Protein AF-V6LV67-F1 (afdb_monomer)

InterPro domains:
  IPR001005 SANT/Myb domain [PS50090] (36-93)
  IPR009057 Homedomain-like superfamily [SSF46689] (38-97)

Organism: NCBI:txid348837

Secondary structure (DSSP, 8-state):
------------------------------------PPPPPPPPPHHHHHHHHHHHHH-TT--HHHHHHHHHHHH-SPPPPHHHHHHHIIIIIS---

Radius of gyration: 26.62 Å; Cα contacts (8 Å, |Δi|>4): 38; chains: 1; bounding box: 54×53×48 Å

pLDDT: mean 75.23, std 18.58, range [38.94, 94.38]

Foldseek 3Di:
DDDDDDDDDDDDDDDDDDDDDDDDPPPPPPPPPPPPPPPDDDDDDPVLLVLLVVVCVVDVPDQLQVSQVSSCVVPVDPGDDSVVSVVCCVPPPPDDD

Nearest PDB structures (foldseek):
  8v84-assembly1_v  TM=3.883E-01  e=6.447E-01  Saccharomyces cerevisiae BY4741
  8v87-assembly1_v  TM=4.433E-01  e=5.926E+00  Saccharomyces cerevisiae BY4741
  6xiq-assembly1_i  TM=2.953E-01  e=2.951E+00  Saccharomyces cerevisiae
  6cb1-assembly1_7  TM=3.721E-01  e=8.668E+00  Saccharomyces cerevisiae BY4741

Mean predicted aligned error: 16.34 Å

Solvent-accessible surface area (backbone atoms only — not comparable to full-atom values): 6788 Å² total; per-residue (Å²): 142,76,94,79,92,86,87,80,80,89,78,88,82,90,80,80,90,79,90,77,93,75,93,71,87,75,78,76,74,79,75,81,72,74,80,72,77,77,76,81,77,86,77,87,49,70,67,56,51,53,50,48,52,53,52,46,74,74,44,78,85,61,52,50,56,59,52,25,54,53,46,22,70,74,66,74,47,84,70,56,53,33,65,59,51,56,50,45,37,68,77,73,64,58,75,95,123

Structure (mmCIF, N/CA/C/O backbone):
data_AF-V6LV67-F1
#
_entry.id   AF-V6LV67-F1
#
loop_
_atom_site.group_PDB
_atom_site.id
_atom_site.type_symbol
_atom_site.label_atom_id
_atom_site.label_alt_id
_atom_site.label_comp_id
_atom_site.label_asym_id
_atom_site.label_entity_id
_atom_site.label_seq_id
_atom_site.pdbx_PDB_ins_code
_atom_site.Cartn_x
_atom_site.Cartn_y
_atom_site.Cartn_z
_atom_site.occupancy
_atom_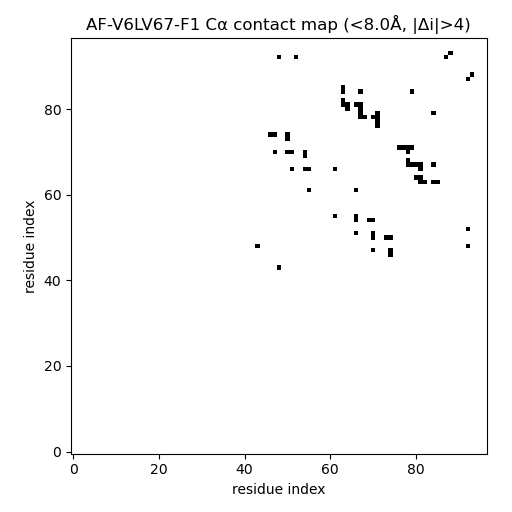site.B_iso_or_equiv
_atom_site.auth_seq_id
_atom_site.auth_comp_id
_atom_site.auth_asym_id
_atom_site.auth_atom_id
_atom_site.pdbx_PDB_model_num
ATOM 1 N N . MET A 1 1 ? -31.875 32.390 6.892 1.00 38.94 1 MET A N 1
ATOM 2 C CA . MET A 1 1 ? -32.683 32.483 5.673 1.00 38.94 1 MET A CA 1
ATOM 3 C C . MET A 1 1 ? -32.262 33.760 4.960 1.00 38.94 1 MET A C 1
ATOM 5 O O . MET A 1 1 ? -32.605 34.821 5.452 1.00 38.94 1 MET A O 1
ATOM 9 N N . ASP A 1 2 ? -31.434 33.833 3.931 1.00 43.59 2 ASP A N 1
ATOM 10 C CA . ASP A 1 2 ? -30.609 32.895 3.180 1.00 43.59 2 ASP A CA 1
ATOM 11 C C . ASP A 1 2 ? -29.572 33.775 2.468 1.00 43.59 2 ASP A C 1
ATOM 13 O O . ASP A 1 2 ? -29.907 34.841 1.953 1.00 43.59 2 ASP A O 1
ATOM 17 N N . TYR A 1 3 ? -28.306 33.365 2.476 1.00 43.59 3 TYR A N 1
ATOM 18 C CA . TYR A 1 3 ? -27.292 33.934 1.594 1.00 43.59 3 TYR A CA 1
ATOM 19 C C . TYR A 1 3 ? -27.417 33.243 0.245 1.00 43.59 3 TYR A C 1
ATOM 21 O O . TYR A 1 3 ? -27.058 32.074 0.191 1.00 43.59 3 TYR A O 1
ATOM 29 N N . LEU A 1 4 ? -27.819 33.930 -0.828 1.00 54.03 4 LEU A N 1
ATOM 30 C CA . LEU A 1 4 ? -27.428 33.541 -2.187 1.00 54.03 4 LEU A CA 1
ATOM 31 C C . LEU A 1 4 ? -27.350 34.758 -3.120 1.00 54.03 4 LEU A C 1
ATOM 33 O O . LEU A 1 4 ? -28.340 35.391 -3.474 1.00 54.03 4 LEU A O 1
ATOM 37 N N . THR A 1 5 ? -26.114 35.044 -3.515 1.00 56.97 5 THR A N 1
ATOM 38 C CA . THR A 1 5 ? -25.675 35.942 -4.580 1.00 56.97 5 THR A CA 1
ATOM 39 C C . THR A 1 5 ? -25.959 35.306 -5.939 1.00 56.97 5 THR A C 1
ATOM 41 O O . THR A 1 5 ? -25.370 34.272 -6.240 1.00 56.97 5 THR A O 1
ATOM 4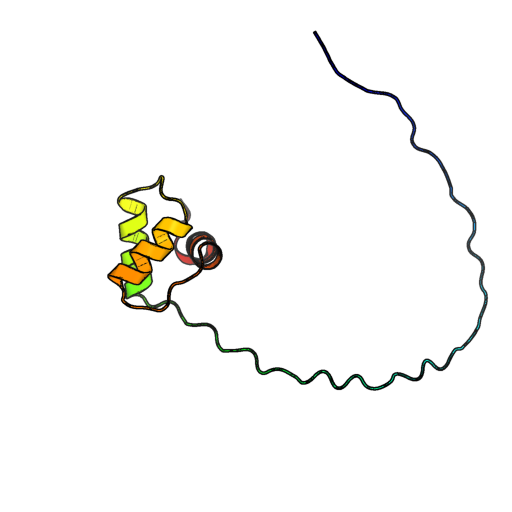4 N N . ILE A 1 6 ? -26.787 35.924 -6.785 1.00 53.91 6 ILE A N 1
ATOM 45 C CA . ILE A 1 6 ? -26.798 35.646 -8.231 1.00 53.91 6 ILE A CA 1
ATOM 46 C C . ILE A 1 6 ? -27.125 36.933 -8.992 1.00 53.91 6 ILE A C 1
ATOM 48 O O . ILE A 1 6 ? -28.292 37.275 -9.115 1.00 53.91 6 ILE A O 1
ATOM 52 N N . ILE A 1 7 ? -26.101 37.608 -9.521 1.00 51.81 7 ILE A N 1
ATOM 53 C CA . ILE A 1 7 ? -26.136 38.586 -10.630 1.00 51.81 7 ILE A CA 1
ATOM 54 C C . ILE A 1 7 ? -24.697 38.593 -11.184 1.00 51.81 7 ILE A C 1
ATOM 56 O O . ILE A 1 7 ? -23.770 38.599 -10.382 1.00 51.81 7 ILE A O 1
ATOM 60 N N . HIS A 1 8 ? -24.356 38.634 -12.470 1.00 44.62 8 HIS A N 1
ATOM 61 C CA . HIS A 1 8 ? -24.999 38.536 -13.786 1.00 44.62 8 HIS A CA 1
ATOM 62 C C . HIS A 1 8 ? -23.830 38.731 -14.791 1.00 44.62 8 HIS A C 1
ATOM 64 O O . HIS A 1 8 ? -22.707 39.028 -14.385 1.00 44.62 8 HIS A O 1
ATOM 70 N N . THR A 1 9 ? -24.128 38.586 -16.081 1.00 50.09 9 THR A N 1
ATOM 71 C CA . THR A 1 9 ? -23.353 39.011 -17.267 1.00 50.09 9 THR A CA 1
ATOM 72 C C . THR A 1 9 ? -22.016 38.343 -17.599 1.00 50.09 9 THR A C 1
ATOM 74 O O . THR A 1 9 ? -20.964 38.636 -17.041 1.00 50.09 9 THR A O 1
ATOM 77 N N . CYS A 1 10 ? -22.087 37.542 -18.663 1.00 53.34 10 CYS A N 1
ATOM 78 C CA . CYS A 1 10 ? -21.121 37.508 -19.756 1.00 53.34 10 CYS A CA 1
ATOM 79 C C . CYS A 1 10 ? -20.766 38.922 -20.256 1.00 53.34 10 CYS A C 1
ATOM 81 O O . CYS A 1 10 ? -21.675 39.723 -20.472 1.00 53.34 10 CYS A O 1
ATOM 83 N N . ASP A 1 11 ? -19.483 39.189 -20.516 1.00 41.22 11 ASP A N 1
ATOM 84 C CA . ASP A 1 11 ? -19.075 40.351 -21.308 1.00 41.22 11 ASP A CA 1
ATOM 85 C C . ASP A 1 11 ? -17.998 39.997 -22.347 1.00 41.22 11 ASP A C 1
ATOM 87 O O . ASP A 1 11 ? -17.026 39.285 -22.089 1.00 41.22 11 ASP A O 1
ATOM 91 N N . SER A 1 12 ? -18.307 40.486 -23.538 1.00 51.91 12 SER A N 1
ATOM 92 C CA . SER A 1 12 ? -17.580 40.759 -24.769 1.00 51.91 12 SER A CA 1
ATOM 93 C C . SER A 1 12 ? -16.051 40.830 -24.705 1.00 51.91 12 SER A C 1
ATOM 95 O O . SER A 1 12 ? -15.466 41.485 -23.848 1.00 51.91 12 SER A O 1
ATOM 97 N N . ASN A 1 13 ? -15.395 40.289 -25.737 1.00 52.47 13 ASN A N 1
ATOM 98 C CA . ASN A 1 13 ? -14.797 41.122 -26.791 1.00 52.47 13 ASN A CA 1
ATOM 99 C C . ASN A 1 13 ? -14.140 40.244 -27.865 1.00 52.47 13 ASN A C 1
ATOM 101 O O . ASN A 1 13 ? -13.077 39.660 -27.666 1.00 52.47 13 ASN A O 1
ATOM 105 N N . ALA A 1 14 ? -14.787 40.189 -29.027 1.00 51.91 14 ALA A N 1
ATOM 106 C CA . ALA A 1 14 ? -14.132 39.901 -30.290 1.00 51.91 14 ALA A CA 1
ATOM 107 C C . ALA A 1 14 ? -13.511 41.210 -30.793 1.00 51.91 14 ALA A C 1
ATOM 109 O O . ALA A 1 14 ? -14.255 42.160 -31.014 1.00 51.91 14 ALA A O 1
ATOM 110 N N . MET A 1 15 ? -12.190 41.260 -30.976 1.00 50.56 15 MET A N 1
ATOM 111 C CA . MET A 1 15 ? -11.542 42.237 -31.855 1.00 50.56 15 MET A CA 1
ATOM 112 C C . MET A 1 15 ? -10.252 41.658 -32.452 1.00 50.56 15 MET A C 1
ATOM 114 O O . MET A 1 15 ? -9.335 41.274 -31.733 1.00 50.56 15 MET A O 1
ATOM 118 N N . ASP A 1 16 ? -10.279 41.618 -33.782 1.00 41.75 16 ASP A N 1
ATOM 119 C CA . ASP A 1 16 ? -9.209 41.741 -34.772 1.00 41.75 16 ASP A CA 1
ATOM 120 C C . ASP A 1 16 ? -7.990 40.803 -34.790 1.00 41.75 16 ASP A C 1
ATOM 122 O O . ASP A 1 16 ? -7.069 40.845 -33.976 1.00 41.75 16 ASP A O 1
ATOM 126 N N . CYS A 1 17 ? -7.939 40.034 -35.880 1.00 57.81 17 CYS A N 1
ATOM 127 C CA . CYS A 1 17 ? -6.708 39.619 -36.534 1.00 57.81 17 CYS A CA 1
ATOM 128 C C . CYS A 1 17 ? -6.010 40.850 -37.126 1.00 57.81 17 CYS A C 1
ATOM 130 O O . CYS A 1 17 ? -6.676 41.603 -37.821 1.00 57.81 17 CYS A O 1
ATOM 132 N N . LEU A 1 18 ? -4.687 40.987 -36.989 1.00 47.25 18 LEU A N 1
ATOM 133 C CA . LEU A 1 18 ? -3.844 41.503 -38.073 1.00 47.25 18 LEU A CA 1
ATOM 134 C C . LEU A 1 18 ? -2.361 41.156 -37.861 1.00 47.25 18 LEU A C 1
ATOM 136 O O . LEU A 1 18 ? -1.801 41.230 -36.771 1.00 47.25 18 LEU A O 1
ATOM 140 N N . ASP A 1 19 ? -1.796 40.742 -38.983 1.00 57.09 19 ASP A N 1
ATOM 141 C CA . ASP A 1 19 ? -0.416 40.466 -39.348 1.00 57.09 19 ASP A CA 1
ATOM 142 C C . ASP A 1 19 ? 0.593 41.547 -38.904 1.00 57.09 19 ASP A C 1
ATOM 144 O O . ASP A 1 19 ? 0.397 42.734 -39.165 1.00 57.09 19 ASP A O 1
ATOM 148 N N . PHE A 1 20 ? 1.707 41.138 -38.283 1.00 47.94 20 PHE A N 1
ATOM 149 C CA . PHE A 1 20 ? 2.948 41.919 -38.287 1.00 47.94 20 PHE A CA 1
ATOM 150 C C . PHE A 1 20 ? 4.161 40.999 -38.107 1.00 47.94 20 PHE A C 1
ATOM 152 O O . PHE A 1 20 ? 4.433 40.468 -37.027 1.00 47.94 20 PHE A O 1
ATOM 159 N N . SER A 1 21 ? 4.909 40.813 -39.193 1.00 64.62 21 SER A N 1
ATOM 160 C CA . SER A 1 21 ? 6.220 40.175 -39.194 1.00 64.62 21 SER A CA 1
ATOM 161 C C . SER A 1 21 ? 7.172 40.886 -38.231 1.00 64.62 21 SER A C 1
ATOM 163 O O . SER A 1 21 ? 7.390 42.079 -38.393 1.00 64.62 21 SER A O 1
ATOM 165 N N . TYR A 1 22 ? 7.833 40.165 -37.326 1.00 50.78 22 TYR A N 1
ATOM 166 C CA . TYR A 1 22 ? 9.219 40.473 -36.963 1.00 50.78 22 TYR A CA 1
ATOM 167 C C . TYR A 1 22 ? 9.933 39.198 -36.522 1.00 50.78 22 TYR A C 1
ATOM 169 O O . TYR A 1 22 ? 9.658 38.595 -35.486 1.00 50.78 22 TYR A O 1
ATOM 177 N N . GLN A 1 23 ? 10.870 3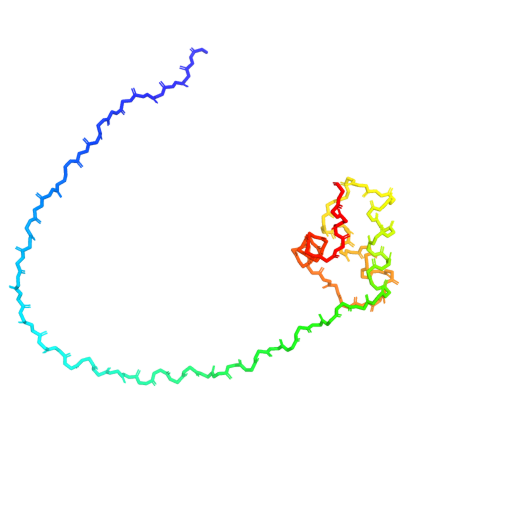8.791 -37.367 1.00 52.94 23 GLN A N 1
ATOM 178 C CA . GLN A 1 23 ? 11.829 37.729 -37.131 1.00 52.94 23 GLN A CA 1
ATOM 179 C C . GLN A 1 23 ? 12.738 38.144 -35.966 1.00 52.94 23 GLN A C 1
ATOM 181 O O . GLN A 1 23 ? 13.525 39.080 -36.097 1.00 52.94 23 GLN A O 1
ATOM 186 N N . GLN A 1 24 ? 12.653 37.451 -34.830 1.00 52.91 24 GLN A N 1
ATOM 187 C CA . GLN A 1 24 ? 13.700 37.495 -33.811 1.00 52.91 24 GLN A CA 1
ATOM 188 C C . GLN A 1 24 ? 14.484 36.181 -33.850 1.00 52.91 24 GLN A C 1
ATOM 190 O O . GLN A 1 24 ? 13.885 35.118 -33.660 1.00 52.91 24 GLN A O 1
ATOM 195 N N . PRO A 1 25 ? 15.814 36.200 -34.055 1.00 49.66 25 PRO A N 1
ATOM 196 C CA . PRO A 1 25 ? 16.634 35.056 -33.704 1.00 49.66 25 PRO A CA 1
ATOM 197 C C . PRO A 1 25 ? 16.668 34.989 -32.176 1.00 49.66 25 PRO A C 1
ATOM 199 O O . PRO A 1 25 ? 17.494 35.623 -31.521 1.00 49.66 25 PRO A O 1
ATOM 202 N N . VAL A 1 26 ? 15.733 34.241 -31.590 1.00 49.25 26 VAL A N 1
ATOM 203 C CA . VAL A 1 26 ? 15.859 33.818 -30.199 1.00 49.25 26 VAL A CA 1
ATOM 204 C C . VAL A 1 26 ? 17.102 32.943 -30.122 1.00 49.25 26 VAL A C 1
ATOM 206 O O . VAL A 1 26 ? 17.110 31.791 -30.552 1.00 49.25 26 VAL A O 1
ATOM 209 N N . SER A 1 27 ? 18.186 33.525 -29.618 1.00 58.97 27 SER A N 1
ATOM 210 C CA . SER A 1 27 ? 19.363 32.802 -29.163 1.00 58.97 27 SER A CA 1
ATOM 211 C C . SER A 1 27 ? 18.896 31.788 -28.127 1.00 58.97 27 SER A C 1
ATOM 213 O O . SER A 1 27 ? 18.735 32.101 -26.949 1.00 58.97 27 SER A O 1
ATOM 215 N N . GLN A 1 28 ? 18.605 30.573 -28.591 1.00 59.16 28 GLN A N 1
ATOM 216 C CA . GLN A 1 28 ? 18.311 29.423 -27.755 1.00 59.16 28 GLN A CA 1
ATOM 217 C C . GLN A 1 28 ? 19.602 29.067 -27.024 1.00 59.16 28 GLN A C 1
ATOM 219 O O . GLN A 1 28 ? 20.393 28.227 -27.459 1.00 59.16 28 GLN A O 1
ATOM 224 N N . SER A 1 29 ? 19.835 29.754 -25.909 1.00 53.12 29 SER A N 1
ATOM 225 C CA . SER A 1 29 ? 20.775 29.339 -24.883 1.00 53.12 29 SER A CA 1
ATOM 226 C C . SER A 1 29 ? 20.408 27.907 -24.524 1.00 53.12 29 SER A C 1
ATOM 228 O O . SER A 1 29 ? 19.359 27.660 -23.929 1.00 53.12 29 SER A O 1
ATOM 230 N N . LYS A 1 30 ? 21.241 26.960 -24.966 1.00 55.47 30 LYS A N 1
ATOM 231 C CA . LYS A 1 30 ? 21.116 25.530 -24.689 1.00 55.47 30 LYS A CA 1
ATOM 232 C C . LYS A 1 30 ? 21.138 25.353 -23.176 1.00 55.47 30 LYS A C 1
ATOM 234 O O . LYS A 1 30 ? 22.201 25.234 -22.572 1.00 55.47 30 LYS A O 1
ATOM 239 N N . SER A 1 31 ? 19.965 25.367 -22.553 1.00 58.91 31 SER A N 1
ATOM 240 C CA . SER A 1 31 ? 19.789 24.933 -21.181 1.00 58.91 31 SER A CA 1
ATOM 241 C C . SER A 1 31 ? 20.164 23.457 -21.168 1.00 58.91 31 SER A C 1
ATOM 243 O O . SER A 1 31 ? 19.422 22.597 -21.641 1.00 58.91 31 SER A O 1
ATOM 245 N N . GLN A 1 32 ? 21.380 23.174 -20.695 1.00 63.34 32 GLN A N 1
ATOM 246 C CA . GLN A 1 32 ? 21.831 21.834 -20.346 1.00 63.34 32 GLN A CA 1
ATOM 247 C C . GLN A 1 32 ? 20.890 21.307 -19.262 1.00 63.34 32 GLN A C 1
ATOM 249 O O . GLN A 1 32 ? 21.140 21.406 -18.061 1.00 63.34 32 GLN A O 1
ATOM 254 N N . THR A 1 33 ? 19.756 20.764 -19.692 1.00 57.75 33 THR A N 1
ATOM 255 C CA . THR A 1 33 ? 18.914 19.936 -18.851 1.00 57.75 33 THR A CA 1
ATOM 256 C C . THR A 1 33 ? 19.718 18.669 -18.620 1.00 57.75 33 THR A C 1
ATOM 258 O O . THR A 1 33 ? 19.796 17.783 -19.466 1.00 57.75 33 THR A O 1
ATOM 261 N N . SER A 1 34 ? 20.419 18.625 -17.485 1.00 69.19 34 SER A N 1
ATOM 262 C CA . SER A 1 34 ? 21.009 17.384 -17.000 1.00 69.19 34 SER A CA 1
ATOM 263 C C . SER A 1 34 ? 19.900 16.335 -17.014 1.00 69.19 34 SER A C 1
ATOM 265 O O . SER A 1 34 ? 18.902 16.453 -16.297 1.00 69.19 34 SER A O 1
ATOM 267 N N . ILE A 1 35 ? 20.022 15.347 -17.902 1.00 71.44 35 ILE A N 1
ATOM 268 C CA . ILE A 1 35 ? 19.086 14.231 -17.970 1.00 71.44 35 ILE A CA 1
ATOM 269 C C . ILE A 1 35 ? 19.322 13.432 -16.690 1.00 71.44 35 ILE A C 1
ATOM 271 O O . ILE A 1 35 ? 20.159 12.535 -16.633 1.00 71.44 35 ILE A O 1
ATOM 275 N N . LYS A 1 36 ? 18.631 13.816 -15.611 1.00 74.12 36 LYS A N 1
ATOM 276 C CA . LYS A 1 36 ? 18.652 13.077 -14.353 1.00 74.12 36 LYS A CA 1
ATOM 277 C C . LYS A 1 36 ? 18.096 11.694 -14.658 1.00 74.12 36 LYS A C 1
ATOM 279 O O . LYS A 1 36 ? 16.935 11.560 -15.052 1.00 74.12 36 LYS A O 1
ATOM 284 N N . ALA A 1 37 ? 18.935 10.674 -14.500 1.00 76.25 37 ALA A N 1
ATOM 285 C CA . ALA A 1 37 ? 18.521 9.290 -14.654 1.00 76.25 37 ALA A CA 1
ATOM 286 C C . ALA A 1 37 ? 17.288 9.045 -13.772 1.00 76.25 37 ALA A C 1
ATOM 288 O O . ALA A 1 37 ? 17.313 9.274 -12.559 1.00 76.25 37 ALA A O 1
ATOM 289 N N . ARG A 1 38 ? 16.173 8.630 -14.386 1.00 76.00 38 ARG A N 1
ATOM 290 C CA . ARG A 1 38 ? 14.946 8.326 -13.643 1.00 76.00 38 ARG A CA 1
ATOM 291 C C . ARG A 1 38 ? 15.241 7.140 -12.728 1.00 76.00 38 ARG A C 1
ATOM 293 O O . ARG A 1 38 ? 15.532 6.049 -13.214 1.00 76.00 38 ARG A O 1
ATOM 300 N N . LYS A 1 39 ? 15.162 7.351 -11.410 1.00 74.56 39 LYS A N 1
ATOM 301 C CA . LYS A 1 39 ? 15.298 6.275 -10.420 1.00 74.56 39 LYS A CA 1
ATOM 302 C C . LYS A 1 39 ? 14.294 5.171 -10.764 1.00 74.56 39 LYS A C 1
ATOM 304 O O . LYS A 1 39 ? 13.099 5.451 -10.909 1.00 74.56 39 LYS A O 1
ATOM 309 N N . LYS A 1 40 ? 14.782 3.936 -10.938 1.00 73.56 40 LYS A N 1
ATOM 310 C CA . LYS A 1 40 ? 13.919 2.770 -11.169 1.00 73.56 40 LYS A CA 1
ATOM 311 C C . LYS A 1 40 ? 12.930 2.678 -10.007 1.00 73.56 40 LYS A C 1
ATOM 313 O O . LYS A 1 40 ? 13.321 2.805 -8.850 1.00 73.56 40 LYS A O 1
ATOM 318 N N . ARG A 1 41 ? 11.643 2.545 -10.332 1.00 71.81 41 ARG A N 1
ATOM 319 C CA . ARG A 1 41 ? 10.587 2.382 -9.329 1.00 71.81 41 ARG A CA 1
ATOM 320 C C . ARG A 1 41 ? 10.663 0.964 -8.776 1.00 71.81 41 ARG A C 1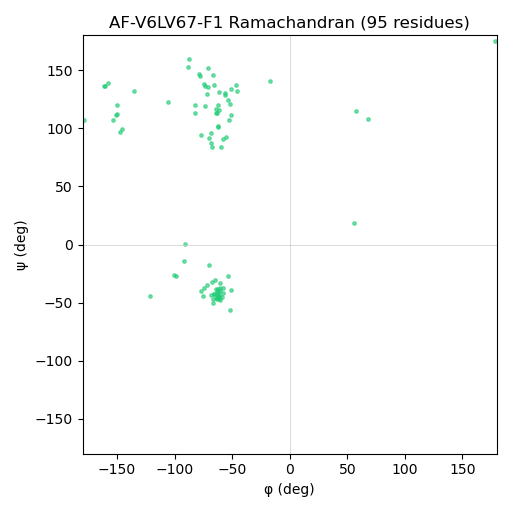
ATOM 322 O O . ARG A 1 41 ? 10.838 0.030 -9.556 1.00 71.81 41 ARG A O 1
ATOM 329 N N . ASP A 1 42 ? 10.497 0.826 -7.465 1.00 78.50 42 ASP A N 1
ATOM 330 C CA . ASP A 1 42 ? 10.408 -0.485 -6.828 1.00 78.50 42 ASP A CA 1
ATOM 331 C C . ASP A 1 42 ? 9.195 -1.243 -7.371 1.00 78.50 42 ASP A C 1
ATOM 333 O O . ASP A 1 42 ? 8.088 -0.701 -7.475 1.00 78.50 42 ASP A O 1
ATOM 337 N N . LYS A 1 43 ? 9.430 -2.495 -7.767 1.00 86.69 43 LYS A N 1
ATOM 338 C CA . LYS A 1 43 ? 8.398 -3.382 -8.303 1.00 86.69 43 LYS A CA 1
ATOM 339 C C . LYS A 1 43 ? 7.559 -3.933 -7.147 1.00 86.69 43 LYS A C 1
ATOM 341 O O . LYS A 1 43 ? 8.083 -4.158 -6.063 1.00 86.69 43 LYS A O 1
ATOM 346 N N . TRP A 1 44 ? 6.264 -4.128 -7.378 1.00 90.50 44 TRP A N 1
ATOM 347 C CA . TRP A 1 44 ? 5.403 -4.847 -6.441 1.00 90.50 44 TRP A CA 1
ATOM 348 C C . TRP A 1 44 ? 5.744 -6.334 -6.469 1.00 90.50 44 TRP A C 1
ATOM 350 O O . TRP A 1 44 ? 5.854 -6.931 -7.543 1.00 90.50 44 TRP A O 1
ATOM 360 N N . SER A 1 45 ? 5.950 -6.907 -5.292 1.00 92.19 45 SER A N 1
ATOM 361 C CA . SER A 1 45 ? 6.083 -8.347 -5.111 1.00 92.19 45 SER A CA 1
ATOM 362 C C . SER A 1 45 ? 4.717 -8.993 -4.894 1.00 92.19 45 SER A C 1
ATOM 364 O O . SER A 1 45 ? 3.805 -8.381 -4.342 1.00 92.19 45 SER A O 1
ATOM 366 N N . VAL A 1 46 ? 4.604 -10.268 -5.268 1.00 91.88 46 VAL A N 1
ATOM 367 C CA . VAL A 1 46 ? 3.385 -11.064 -5.044 1.00 91.88 46 VAL A CA 1
ATOM 368 C C . VAL A 1 46 ? 3.039 -11.121 -3.553 1.00 91.88 46 VAL A C 1
ATOM 370 O O . VAL A 1 46 ? 1.878 -11.027 -3.174 1.00 91.88 46 VAL A O 1
ATOM 373 N N . TYR A 1 47 ? 4.052 -11.206 -2.687 1.00 93.44 47 TYR A N 1
ATOM 374 C CA . TYR A 1 47 ? 3.851 -11.197 -1.241 1.00 93.44 47 TYR A CA 1
ATOM 375 C C . TYR A 1 47 ? 3.240 -9.875 -0.744 1.00 93.44 47 TYR A C 1
ATOM 377 O O . TYR A 1 47 ? 2.290 -9.898 0.036 1.00 93.44 47 TYR A O 1
ATOM 385 N N . GLU A 1 48 ? 3.712 -8.723 -1.242 1.00 92.69 48 GLU A N 1
ATOM 386 C CA . GLU A 1 48 ? 3.101 -7.422 -0.925 1.00 92.69 48 GLU A CA 1
ATOM 387 C C . GLU A 1 48 ? 1.640 -7.343 -1.379 1.00 92.69 48 GLU A C 1
ATOM 389 O O . GLU A 1 48 ? 0.813 -6.767 -0.675 1.00 92.69 48 GLU A O 1
ATOM 394 N N . GLU A 1 49 ? 1.306 -7.921 -2.531 1.00 93.62 49 GLU A N 1
ATOM 395 C CA . GLU A 1 49 ? -0.062 -7.930 -3.057 1.00 93.62 49 GLU A CA 1
ATOM 396 C C . GLU A 1 49 ? -1.000 -8.791 -2.208 1.00 93.62 49 GLU A C 1
ATOM 398 O O . GLU A 1 49 ? -2.099 -8.348 -1.867 1.00 93.62 49 GLU A O 1
ATOM 403 N N . VAL A 1 50 ? -0.550 -9.979 -1.797 1.00 93.62 50 VAL A N 1
ATOM 404 C CA . VAL A 1 50 ? -1.309 -10.867 -0.902 1.00 93.62 50 VAL A CA 1
ATOM 405 C C . VAL A 1 50 ? -1.542 -10.205 0.459 1.00 93.62 50 VAL A C 1
ATOM 407 O O . VAL A 1 50 ? -2.669 -10.209 0.966 1.00 93.62 50 VAL A O 1
ATOM 410 N N . CYS A 1 51 ? -0.515 -9.576 1.041 1.00 93.81 51 CYS A N 1
ATOM 411 C CA . CYS A 1 51 ? -0.664 -8.814 2.284 1.00 93.81 51 CYS A CA 1
ATOM 412 C C . CYS A 1 51 ? -1.638 -7.641 2.112 1.00 93.81 51 CYS A C 1
ATOM 414 O O . CYS A 1 51 ? -2.503 -7.436 2.962 1.00 93.81 51 CYS A O 1
ATOM 416 N N . LEU A 1 52 ? -1.544 -6.895 1.007 1.00 93.00 52 LEU A N 1
ATOM 417 C CA . LEU A 1 52 ? -2.436 -5.771 0.725 1.00 93.00 52 LEU A CA 1
ATOM 418 C C . LEU A 1 52 ? -3.902 -6.216 0.616 1.00 93.00 52 LEU A C 1
ATOM 420 O O . LEU A 1 52 ? -4.768 -5.592 1.230 1.00 93.00 52 LEU A O 1
ATOM 424 N N . LEU A 1 53 ? -4.176 -7.309 -0.099 1.00 92.75 53 LEU A N 1
ATOM 425 C CA . LEU A 1 53 ? -5.512 -7.908 -0.182 1.00 92.75 53 LEU A CA 1
ATOM 426 C C . LEU A 1 53 ? -6.029 -8.314 1.200 1.00 92.75 53 LEU A C 1
ATOM 428 O O . LEU A 1 53 ? -7.152 -7.975 1.563 1.00 92.75 53 LEU A O 1
ATOM 432 N N . THR A 1 54 ? -5.182 -8.963 1.999 1.00 92.44 54 THR A N 1
ATOM 433 C CA . THR A 1 54 ? -5.532 -9.396 3.359 1.00 92.44 54 THR A CA 1
ATOM 434 C C . THR A 1 54 ? -5.864 -8.209 4.268 1.00 92.44 54 THR A C 1
ATOM 436 O O . THR A 1 54 ? -6.802 -8.277 5.061 1.00 92.44 54 THR A O 1
ATOM 439 N N . ILE A 1 55 ? -5.113 -7.107 4.170 1.00 92.25 55 ILE A N 1
ATOM 440 C CA . ILE A 1 55 ? -5.360 -5.892 4.961 1.00 92.25 55 ILE A CA 1
ATOM 441 C C . ILE A 1 55 ? -6.698 -5.253 4.568 1.00 92.25 55 ILE A C 1
ATOM 443 O O . ILE A 1 55 ? -7.445 -4.838 5.453 1.00 92.25 55 ILE A O 1
ATOM 447 N N . LEU A 1 56 ? -7.000 -5.190 3.269 1.00 90.81 56 LEU A N 1
ATOM 448 C CA . LEU A 1 56 ? -8.236 -4.591 2.759 1.00 90.81 56 LEU A CA 1
ATOM 449 C C . LEU A 1 56 ? -9.475 -5.444 3.055 1.00 90.81 56 LEU A C 1
ATOM 451 O O . LEU A 1 56 ? -10.517 -4.880 3.361 1.00 90.81 56 LEU A O 1
ATOM 455 N N . GLN A 1 57 ? -9.354 -6.775 3.035 1.00 89.31 57 GLN A N 1
ATOM 456 C CA . GLN A 1 57 ? -10.439 -7.686 3.425 1.00 89.31 57 GLN A CA 1
ATOM 457 C C . GLN A 1 57 ? -10.769 -7.616 4.919 1.00 89.31 57 GLN A C 1
ATOM 459 O O . GLN A 1 57 ? -11.912 -7.831 5.306 1.00 89.31 57 GLN A O 1
ATOM 464 N N . LYS A 1 58 ? -9.771 -7.349 5.770 1.00 88.25 58 LYS A N 1
ATOM 465 C CA . LYS A 1 58 ? -9.979 -7.252 7.221 1.00 88.25 58 LYS A CA 1
ATOM 466 C C . LYS A 1 58 ? -10.673 -5.959 7.632 1.00 88.25 58 LYS A C 1
ATOM 468 O O . LYS A 1 58 ? -11.462 -5.988 8.565 1.00 88.25 58 LYS A O 1
ATOM 473 N N . ASP A 1 59 ? -10.353 -4.843 6.978 1.00 82.06 59 ASP A N 1
ATOM 474 C CA . ASP A 1 59 ? -10.871 -3.522 7.340 1.00 82.06 59 ASP A CA 1
ATOM 475 C C . ASP A 1 59 ? -11.037 -2.627 6.102 1.00 82.06 59 ASP A C 1
ATOM 477 O O . ASP A 1 59 ? -10.103 -1.933 5.682 1.00 82.06 59 ASP A O 1
ATOM 481 N N . GLU A 1 60 ? -12.254 -2.572 5.561 1.00 72.69 60 GLU A N 1
ATOM 482 C CA . GLU A 1 60 ? -12.580 -1.770 4.371 1.00 72.69 60 GLU A CA 1
ATOM 483 C C . GLU A 1 60 ? -12.557 -0.250 4.629 1.00 72.69 60 GLU A C 1
ATOM 485 O O . GLU A 1 60 ? -12.447 0.549 3.700 1.00 72.69 60 GLU A O 1
ATOM 490 N N . THR A 1 61 ? -12.620 0.181 5.894 1.00 80.00 61 THR A N 1
ATOM 491 C CA . THR A 1 61 ? -12.708 1.604 6.278 1.00 80.00 61 THR A CA 1
ATOM 492 C C . THR A 1 61 ? -11.350 2.272 6.510 1.00 80.00 61 THR A C 1
ATOM 494 O O . THR A 1 61 ? -11.278 3.460 6.848 1.00 80.00 61 THR A O 1
ATOM 497 N N . LYS A 1 62 ? -10.236 1.548 6.340 1.00 86.00 62 LYS A N 1
ATOM 498 C CA . LYS A 1 62 ? -8.900 2.119 6.548 1.00 86.00 62 LYS A CA 1
ATOM 499 C C . LYS A 1 62 ? -8.538 3.110 5.448 1.00 86.00 62 LYS A C 1
ATOM 501 O O . LYS A 1 62 ? -8.660 2.851 4.256 1.00 86.00 62 LYS A O 1
ATOM 506 N N . THR A 1 63 ? -7.976 4.245 5.857 1.00 93.56 63 THR A N 1
ATOM 507 C CA . THR A 1 63 ? -7.363 5.180 4.913 1.00 93.56 63 THR A CA 1
ATOM 508 C C . THR A 1 63 ? -6.123 4.549 4.278 1.00 93.56 63 THR A C 1
ATOM 510 O O . THR A 1 63 ? -5.364 3.838 4.938 1.00 93.56 63 THR A O 1
ATOM 513 N N . TRP A 1 64 ? -5.849 4.868 3.010 1.00 94.25 64 TRP A N 1
ATOM 514 C CA . TRP A 1 64 ? -4.685 4.347 2.274 1.00 94.25 64 TRP A CA 1
ATOM 515 C C . TRP A 1 64 ? -3.342 4.576 2.981 1.00 94.25 64 TRP A C 1
ATOM 517 O O . TRP A 1 64 ? -2.403 3.808 2.793 1.00 94.25 64 TRP A O 1
ATOM 527 N N . ARG A 1 65 ? -3.246 5.619 3.81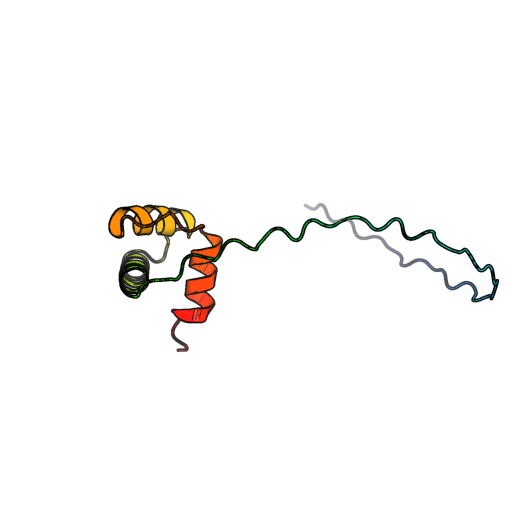3 1.00 94.38 65 ARG A N 1
ATOM 528 C CA . ARG A 1 65 ? -2.073 5.882 4.652 1.00 94.38 65 ARG A CA 1
ATOM 529 C C . ARG A 1 65 ? -1.882 4.807 5.725 1.00 94.38 65 ARG A C 1
ATOM 531 O O . ARG A 1 65 ? -0.786 4.281 5.846 1.00 94.38 65 ARG A O 1
ATOM 538 N N . LYS A 1 66 ? -2.946 4.437 6.443 1.00 94.06 66 LYS A N 1
ATOM 539 C CA . LYS A 1 66 ? -2.891 3.358 7.442 1.00 94.06 66 LYS A CA 1
ATOM 540 C C . LYS A 1 66 ? -2.578 2.013 6.791 1.00 94.06 66 LYS A C 1
ATOM 542 O O . LYS A 1 66 ? -1.800 1.236 7.329 1.00 94.06 66 LYS A O 1
ATOM 547 N N . VAL A 1 67 ? -3.140 1.764 5.606 1.00 93.69 67 VAL A N 1
ATOM 548 C CA . VAL A 1 67 ? -2.832 0.561 4.817 1.00 93.69 67 VAL A CA 1
ATOM 549 C C . VAL A 1 67 ? -1.345 0.511 4.446 1.00 93.69 67 VAL A C 1
ATOM 551 O O . VAL A 1 67 ? -0.741 -0.552 4.524 1.00 93.69 67 VAL A O 1
ATOM 554 N N . ALA A 1 68 ? -0.732 1.646 4.094 1.00 94.06 68 ALA A N 1
ATOM 555 C CA . ALA A 1 68 ? 0.698 1.719 3.789 1.00 94.06 68 ALA A CA 1
ATOM 556 C C . ALA A 1 68 ? 1.600 1.387 4.975 1.00 94.06 68 ALA A C 1
ATOM 558 O O . ALA A 1 68 ? 2.567 0.638 4.824 1.00 94.06 68 ALA A O 1
ATOM 559 N N . GLU A 1 69 ? 1.283 1.955 6.135 1.00 94.19 69 GLU A N 1
ATOM 560 C CA . GLU A 1 69 ? 2.022 1.734 7.377 1.00 94.19 69 GLU A CA 1
ATOM 561 C C . GLU A 1 69 ? 1.949 0.254 7.783 1.00 94.19 69 GLU A C 1
ATOM 563 O O . GLU A 1 69 ? 2.977 -0.374 8.044 1.00 94.19 69 GLU A O 1
ATOM 568 N N . GLU A 1 70 ? 0.751 -0.333 7.733 1.00 93.44 70 GLU A N 1
ATOM 569 C CA . GLU A 1 70 ? 0.535 -1.745 8.054 1.00 93.44 70 GLU A CA 1
ATOM 570 C C . GLU A 1 70 ? 1.228 -2.679 7.050 1.00 93.44 70 GLU A C 1
ATOM 572 O O . GLU A 1 70 ? 1.893 -3.637 7.446 1.00 93.44 70 GLU A O 1
ATOM 577 N N . LEU A 1 71 ? 1.145 -2.371 5.751 1.00 93.75 71 LEU A N 1
ATOM 578 C CA . LEU A 1 71 ? 1.808 -3.151 4.708 1.00 93.75 71 LEU A CA 1
ATOM 579 C C . LEU A 1 71 ? 3.328 -3.157 4.904 1.00 93.75 71 LEU A C 1
ATOM 581 O O . LEU A 1 71 ? 3.936 -4.223 4.884 1.00 93.75 71 LEU A O 1
ATOM 585 N N . SER A 1 72 ? 3.938 -1.990 5.137 1.00 93.25 72 SER A N 1
ATOM 586 C CA . SER A 1 72 ? 5.387 -1.881 5.359 1.00 93.25 72 SER A CA 1
ATOM 587 C C . SER A 1 72 ? 5.829 -2.639 6.613 1.00 93.25 72 SER A C 1
ATOM 589 O O . SER A 1 72 ? 6.857 -3.320 6.594 1.00 93.25 72 SER A O 1
ATOM 591 N N . LYS A 1 73 ? 5.019 -2.601 7.679 1.00 93.06 73 LYS A N 1
ATOM 592 C CA . LYS A 1 73 ? 5.271 -3.352 8.914 1.00 93.06 73 LYS A CA 1
ATOM 593 C C . LYS A 1 73 ? 5.252 -4.869 8.690 1.00 93.06 73 LYS A C 1
ATOM 595 O O . LYS A 1 73 ? 6.094 -5.567 9.252 1.00 93.06 73 LYS A O 1
ATOM 600 N N . GLN A 1 74 ? 4.328 -5.379 7.873 1.00 92.00 74 GLN A N 1
ATOM 601 C CA . GLN A 1 74 ? 4.201 -6.817 7.595 1.00 92.00 74 GLN A CA 1
ATOM 602 C C . GLN A 1 74 ? 5.251 -7.337 6.607 1.00 92.00 74 GLN A C 1
ATOM 604 O O . GLN A 1 74 ? 5.780 -8.435 6.791 1.00 92.00 74 GLN A O 1
ATOM 609 N N . THR A 1 75 ? 5.565 -6.570 5.562 1.00 90.75 75 THR A N 1
ATOM 610 C CA . THR A 1 75 ? 6.452 -7.032 4.483 1.00 90.75 75 THR A CA 1
ATOM 611 C C . THR A 1 75 ? 7.920 -6.696 4.713 1.00 90.75 75 THR A C 1
ATOM 613 O O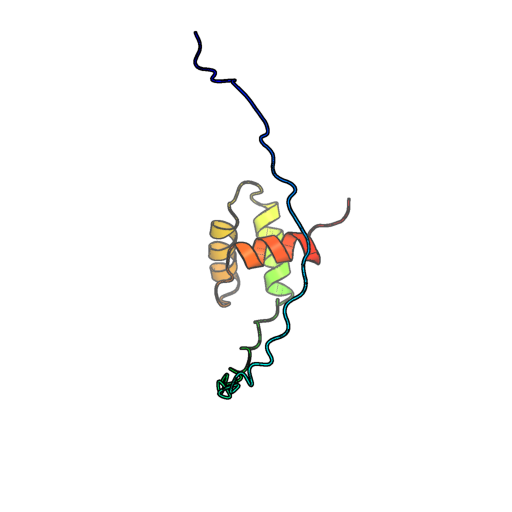 . THR A 1 75 ? 8.781 -7.253 4.036 1.00 90.75 75 THR A O 1
ATOM 616 N N . LYS A 1 76 ? 8.222 -5.803 5.669 1.00 89.94 76 LYS A N 1
ATOM 617 C CA . LYS A 1 76 ? 9.559 -5.222 5.892 1.00 89.94 76 LYS A CA 1
ATOM 618 C C . LYS A 1 76 ? 10.130 -4.538 4.638 1.00 89.94 76 LYS A C 1
ATOM 620 O O . LYS A 1 76 ? 11.336 -4.317 4.543 1.00 89.94 76 LYS A O 1
ATOM 625 N N . CYS A 1 77 ? 9.274 -4.200 3.672 1.00 86.44 77 CYS A N 1
ATOM 626 C CA . CYS A 1 77 ? 9.643 -3.482 2.458 1.00 86.44 77 CYS A CA 1
ATOM 627 C C . CYS A 1 77 ? 9.585 -1.960 2.678 1.00 86.44 77 CYS A C 1
ATOM 629 O O . CYS A 1 77 ? 8.877 -1.490 3.581 1.00 86.44 77 CYS A O 1
ATOM 631 N N . PRO A 1 78 ? 10.281 -1.170 1.832 1.00 89.06 78 PRO A N 1
ATOM 632 C CA . PRO A 1 78 ? 10.167 0.282 1.845 1.00 89.06 78 PRO A CA 1
ATOM 633 C C . PRO A 1 78 ? 8.707 0.729 1.792 1.00 89.06 78 PRO A C 1
ATOM 635 O O . PRO A 1 78 ? 7.917 0.232 0.984 1.00 89.06 78 PRO A O 1
ATOM 638 N N . MET A 1 79 ? 8.352 1.682 2.653 1.00 89.81 79 MET A N 1
ATOM 639 C CA . MET A 1 79 ? 6.981 2.165 2.747 1.00 89.81 79 MET A CA 1
ATOM 640 C C . MET A 1 79 ? 6.549 2.799 1.423 1.00 89.81 79 MET A C 1
ATOM 642 O O . MET A 1 79 ? 7.129 3.783 0.957 1.00 89.81 79 MET A O 1
ATOM 646 N N . LYS A 1 80 ? 5.498 2.243 0.820 1.00 91.69 80 LYS A N 1
ATOM 647 C CA . LYS A 1 80 ? 4.858 2.835 -0.355 1.00 91.69 80 LYS A CA 1
ATOM 648 C C . LYS A 1 80 ? 3.945 3.972 0.084 1.00 91.69 80 LYS A C 1
ATOM 650 O O . LYS A 1 80 ? 3.334 3.938 1.145 1.00 91.69 80 LYS A O 1
ATOM 655 N N . THR A 1 81 ? 3.823 4.996 -0.743 1.00 93.88 81 THR A N 1
ATOM 656 C CA . THR A 1 81 ? 2.911 6.111 -0.476 1.00 93.88 81 THR A CA 1
ATOM 657 C C . THR A 1 81 ? 1.454 5.672 -0.627 1.00 93.88 81 THR A C 1
ATOM 659 O O . THR A 1 81 ? 1.129 4.821 -1.455 1.00 93.88 81 THR A O 1
ATOM 662 N N . ALA A 1 82 ? 0.550 6.323 0.105 1.00 94.12 82 ALA A N 1
ATOM 663 C CA . ALA A 1 82 ? -0.893 6.091 0.004 1.00 94.12 82 ALA A CA 1
ATOM 664 C C . ALA A 1 82 ? -1.411 6.151 -1.449 1.00 94.12 82 ALA A C 1
ATOM 666 O O . ALA A 1 82 ? -2.235 5.335 -1.861 1.00 94.12 82 ALA A O 1
ATOM 667 N N . SER A 1 83 ? -0.881 7.083 -2.252 1.00 94.25 83 SER A N 1
ATOM 668 C CA . SER A 1 83 ? -1.230 7.217 -3.670 1.00 94.25 83 SER A CA 1
ATOM 669 C C . SER A 1 83 ? -0.837 5.974 -4.474 1.00 94.25 83 SER A C 1
ATOM 671 O O . SER A 1 83 ? -1.683 5.424 -5.181 1.00 94.25 83 SER A O 1
ATOM 673 N N . GLN 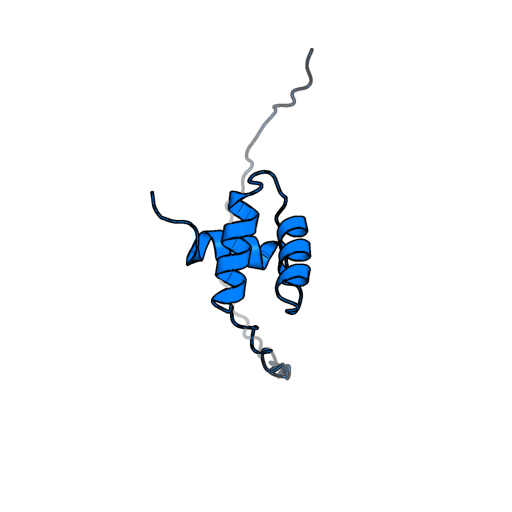A 1 84 ? 0.391 5.468 -4.293 1.00 93.50 84 GLN A N 1
ATOM 674 C CA . GLN A 1 84 ? 0.866 4.247 -4.957 1.00 93.50 84 GLN A CA 1
ATOM 675 C C . GLN A 1 84 ? -0.019 3.043 -4.633 1.00 93.50 84 GLN A C 1
ATOM 677 O O . GLN A 1 84 ? -0.352 2.286 -5.539 1.00 93.50 84 GLN A O 1
ATOM 682 N N . ILE A 1 85 ? -0.438 2.895 -3.374 1.00 93.88 85 ILE A N 1
ATOM 683 C CA . ILE A 1 85 ? -1.320 1.799 -2.953 1.00 93.88 85 ILE A CA 1
ATOM 684 C C . ILE A 1 85 ? -2.702 1.944 -3.586 1.00 93.88 85 ILE A C 1
ATOM 686 O O . ILE A 1 85 ? -3.175 1.013 -4.228 1.00 93.88 85 ILE A O 1
ATOM 690 N N . SER A 1 86 ? -3.323 3.124 -3.487 1.00 93.56 86 SER A N 1
ATOM 691 C CA . SER A 1 86 ? -4.654 3.362 -4.064 1.00 93.56 86 SER A CA 1
ATOM 692 C C . SER A 1 86 ? -4.683 3.171 -5.586 1.00 93.56 86 SER A C 1
ATOM 694 O O . SER A 1 86 ? -5.695 2.770 -6.1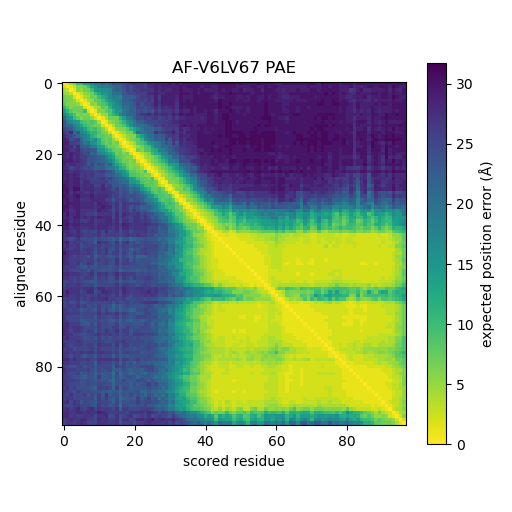63 1.00 93.56 86 SER A O 1
ATOM 696 N N . GLN A 1 87 ? -3.580 3.504 -6.260 1.00 93.69 87 GLN A N 1
ATOM 697 C CA . GLN A 1 87 ? -3.424 3.354 -7.699 1.00 93.69 87 GLN A CA 1
ATOM 698 C C . GLN A 1 87 ? -3.209 1.889 -8.071 1.00 93.69 87 GLN A C 1
ATOM 700 O O . GLN A 1 87 ? -3.835 1.421 -9.020 1.00 93.69 87 GLN A O 1
ATOM 705 N N . HIS A 1 88 ? -2.352 1.180 -7.330 1.00 93.38 88 HIS A N 1
ATOM 706 C CA . HIS A 1 88 ? -2.107 -0.250 -7.528 1.00 93.38 88 HIS A CA 1
ATOM 707 C C . HIS A 1 88 ? -3.384 -1.056 -7.319 1.00 93.38 88 HIS A C 1
ATOM 709 O O . HIS A 1 88 ? -3.765 -1.834 -8.187 1.00 93.38 88 HIS A O 1
ATOM 715 N N . TRP A 1 89 ? -4.115 -0.759 -6.241 1.00 91.56 89 TRP A N 1
ATOM 716 C CA . TRP A 1 89 ? -5.428 -1.333 -5.979 1.00 91.56 89 TRP A CA 1
ATOM 717 C C . TRP A 1 89 ? -6.358 -1.165 -7.179 1.00 91.56 89 TRP A C 1
ATOM 719 O O . TRP A 1 89 ? -6.819 -2.146 -7.746 1.00 91.56 89 TRP A O 1
ATOM 729 N N . ARG A 1 90 ? -6.573 0.072 -7.637 1.00 90.00 90 ARG A N 1
ATOM 730 C CA . ARG A 1 90 ? -7.513 0.356 -8.733 1.00 90.00 90 ARG A CA 1
ATOM 731 C C . ARG A 1 90 ? -7.120 -0.246 -10.081 1.00 90.00 90 ARG A C 1
ATOM 733 O O . ARG A 1 90 ? -8.009 -0.488 -10.886 1.00 90.00 90 ARG A O 1
ATOM 740 N N . ARG A 1 91 ? -5.823 -0.399 -10.364 1.00 90.75 91 ARG A N 1
ATOM 741 C CA . ARG A 1 91 ? -5.334 -0.807 -11.694 1.00 90.75 91 ARG A CA 1
ATOM 742 C C . ARG A 1 91 ? -5.001 -2.287 -11.810 1.00 90.75 91 ARG A C 1
ATOM 744 O O . ARG A 1 91 ? -5.007 -2.792 -12.924 1.00 90.75 91 ARG A O 1
ATOM 751 N N . VAL A 1 92 ? -4.640 -2.929 -10.702 1.00 89.25 92 VAL A N 1
ATOM 752 C CA . VAL A 1 92 ? -4.071 -4.284 -10.707 1.00 89.25 92 VAL A CA 1
ATOM 753 C C . VAL A 1 92 ? -4.916 -5.245 -9.883 1.00 89.25 92 VAL A C 1
ATOM 755 O O . VAL A 1 92 ? -5.177 -6.350 -10.339 1.00 89.25 92 VAL A O 1
ATOM 758 N N . LEU A 1 93 ? -5.350 -4.832 -8.688 1.00 86.00 93 LEU A N 1
ATOM 759 C CA . LEU A 1 93 ? -5.970 -5.749 -7.726 1.00 86.00 93 LEU A CA 1
ATOM 760 C C . LEU A 1 93 ? -7.496 -5.687 -7.684 1.00 86.00 93 LEU A C 1
ATOM 762 O O . LEU A 1 93 ? -8.104 -6.677 -7.297 1.00 86.00 93 LEU A O 1
ATOM 766 N N . LYS A 1 94 ? -8.120 -4.553 -8.042 1.00 80.88 94 LYS A N 1
ATOM 767 C CA . LYS A 1 94 ? -9.577 -4.401 -8.002 1.00 80.88 94 LYS A CA 1
ATOM 768 C C . LYS A 1 94 ? -10.182 -5.401 -8.990 1.00 80.88 94 LYS A C 1
ATOM 770 O O . LYS A 1 94 ? -9.996 -5.230 -10.196 1.00 80.88 94 LYS A O 1
ATOM 775 N N . PRO A 1 95 ? -10.909 -6.414 -8.508 1.00 68.00 95 PRO A 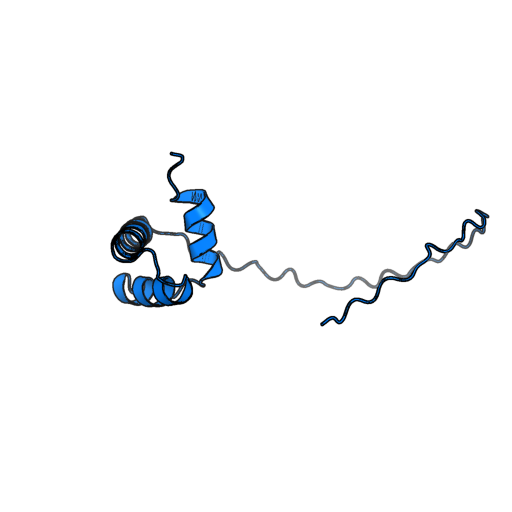N 1
ATOM 776 C CA . PRO A 1 95 ? -11.495 -7.382 -9.404 1.00 68.00 95 PRO A CA 1
ATOM 777 C C . PRO A 1 95 ? -12.692 -6.714 -10.111 1.00 68.00 95 PRO A C 1
ATOM 779 O O . PRO A 1 95 ? -13.441 -5.952 -9.497 1.00 68.00 95 PRO A O 1
ATOM 782 N N . ILE A 1 96 ? -12.820 -6.929 -11.424 1.00 67.56 96 ILE A N 1
ATOM 783 C CA . ILE A 1 96 ? -13.940 -6.432 -12.238 1.00 67.56 96 ILE A CA 1
ATOM 784 C C . ILE A 1 96 ? -15.133 -7.345 -11.935 1.00 67.56 96 ILE A C 1
ATOM 786 O O . ILE A 1 96 ? -15.219 -8.427 -12.506 1.00 67.56 96 ILE A O 1
ATOM 790 N N . TRP A 1 97 ? -15.986 -6.956 -10.992 1.00 50.84 97 TRP A N 1
ATOM 791 C CA . TRP A 1 97 ? -17.275 -7.599 -10.722 1.00 50.84 97 TRP A CA 1
ATOM 792 C C . TRP A 1 97 ? -18.330 -6.505 -10.640 1.00 50.84 97 TRP A C 1
ATOM 794 O O . TRP A 1 97 ? -18.014 -5.441 -10.050 1.00 50.84 97 TRP A O 1
#

Sequence (97 aa):
MDYLTIIHTCDSNAMDCLDFSYQQPVSQSKSQTSIKARKKRDKWSVYEEVCLLTILQKDETKTWRKVAEELSKQTKCPMKTASQISQHWRRVLKPIW